Protein AF-A0A1X1D721-F1 (afdb_monomer_lite)

Sequence (165 aa):
MKRQIIIAALFLSTAAQAEMVLSGKPDNSYTQGDNQNYQSHMKMIDNTKIDKQSFSEHVQDVCDNQAPQRSSAEFERVMKEITGITLSLKDAGPKGDDYRKAMILSCYRGANWAVNGTDKAIKPQLLEQVKLRETSAKTTNDQANAAGFKIAVDTMIMGMDAAHK

Secondary structure (DSSP, 8-state):
--GGGSTHHHHHHHHHHHHTTTTS-------S-TTS-HHHHHHHHHH----GGGS-HHHHHIIIIIHHHHHHHHHHHHHHHHHSS---GGGSSS-HHHHHHHHHHHHHHHHHHHHTT-HHHHHHHHHHHHHHHHHH--SHHHHHHHHHHHHHHHHHHHHHHHHT-

pLDDT: mean 73.64, std 19.05, range [30.36, 95.5]

Organism: NCBI:txid1076551

Radius of gyration: 15.38 Å; chains: 1; bounding box: 38×36×43 Å

Structure (mmCIF, N/CA/C/O backbone):
data_AF-A0A1X1D721-F1
#
_entry.id   AF-A0A1X1D721-F1
#
loop_
_atom_site.group_PDB
_atom_site.id
_atom_site.type_symbol
_atom_site.label_atom_id
_atom_site.label_alt_id
_atom_site.label_comp_id
_atom_site.label_asym_id
_atom_site.label_entity_id
_atom_site.label_seq_id
_atom_site.pdbx_PDB_ins_code
_atom_site.Cartn_x
_atom_site.Cartn_y
_atom_site.Cartn_z
_atom_site.occupancy
_atom_site.B_iso_or_equiv
_atom_site.auth_seq_id
_atom_site.auth_comp_id
_atom_site.auth_asym_id
_atom_site.auth_atom_id
_atom_site.pdbx_PDB_model_num
ATOM 1 N N . MET A 1 1 ? -20.578 -7.838 8.270 1.00 41.28 1 MET A N 1
ATOM 2 C CA . MET A 1 1 ? -21.597 -6.813 8.619 1.00 41.28 1 MET A CA 1
ATOM 3 C C . MET A 1 1 ? -21.308 -6.048 9.914 1.00 41.28 1 MET A C 1
ATOM 5 O O . MET A 1 1 ? -21.810 -4.937 10.033 1.00 41.28 1 MET A O 1
ATOM 9 N N . LYS A 1 2 ? -20.422 -6.494 10.828 1.00 49.16 2 LYS A N 1
ATOM 10 C CA . LYS A 1 2 ? -19.608 -5.477 11.523 1.00 49.16 2 LYS A CA 1
ATOM 11 C C . LYS A 1 2 ? -18.937 -4.700 10.353 1.00 49.16 2 LYS A C 1
ATOM 13 O O . LYS A 1 2 ? -18.577 -5.346 9.374 1.00 49.16 2 LYS A O 1
ATOM 18 N N . ARG A 1 3 ? -19.151 -3.387 10.224 1.00 46.38 3 ARG A N 1
ATOM 19 C CA . ARG A 1 3 ? -19.668 -2.782 8.967 1.00 46.38 3 ARG A CA 1
ATOM 20 C C . ARG A 1 3 ? -18.696 -2.473 7.813 1.00 46.38 3 ARG A C 1
ATOM 22 O O . ARG A 1 3 ? -17.887 -1.565 7.941 1.00 46.38 3 ARG A O 1
ATOM 29 N N . GLN A 1 4 ? -18.862 -3.232 6.709 1.00 45.81 4 GLN A N 1
ATOM 30 C CA . GLN A 1 4 ? -17.934 -3.360 5.565 1.00 45.81 4 GLN A CA 1
ATOM 31 C C . GLN A 1 4 ? -16.496 -3.405 6.098 1.00 45.81 4 GLN A C 1
ATOM 33 O O . GLN A 1 4 ? -15.748 -2.471 5.913 1.00 45.81 4 GLN A O 1
ATOM 38 N N . ILE A 1 5 ? -16.213 -4.334 7.029 1.00 47.31 5 ILE A N 1
ATOM 39 C CA . ILE A 1 5 ? -15.508 -3.861 8.220 1.00 47.31 5 ILE A CA 1
ATOM 40 C C . ILE A 1 5 ? -14.098 -3.421 8.028 1.00 47.31 5 ILE A C 1
ATOM 42 O O . ILE A 1 5 ? -13.224 -4.179 7.621 1.00 47.31 5 ILE A O 1
ATOM 46 N N . ILE A 1 6 ? -14.013 -2.173 8.486 1.00 52.00 6 ILE A N 1
ATOM 47 C CA . ILE A 1 6 ? -12.953 -1.223 8.369 1.00 52.00 6 ILE A CA 1
ATOM 48 C C . ILE A 1 6 ? -12.793 -1.119 6.843 1.00 52.00 6 ILE A C 1
ATOM 50 O O . ILE A 1 6 ? -12.196 -1.978 6.223 1.00 52.00 6 ILE A O 1
ATOM 54 N N . ILE A 1 7 ? -13.559 -0.205 6.220 1.00 45.69 7 ILE A N 1
ATOM 55 C CA . ILE A 1 7 ? -14.067 -0.262 4.822 1.00 45.69 7 ILE A CA 1
ATOM 56 C C . ILE A 1 7 ? -12.940 -0.290 3.796 1.00 45.69 7 ILE A C 1
ATOM 58 O O . ILE A 1 7 ? -12.337 0.737 3.496 1.00 45.69 7 ILE A O 1
ATOM 62 N N . ALA A 1 8 ? -12.641 -1.523 3.353 1.00 50.69 8 ALA A N 1
ATOM 63 C CA . ALA A 1 8 ? -11.353 -1.985 2.822 1.00 50.69 8 ALA A CA 1
ATOM 64 C C . ALA A 1 8 ? -10.165 -1.311 3.529 1.00 50.69 8 ALA A C 1
ATOM 66 O O . ALA A 1 8 ? -9.489 -0.453 2.971 1.00 50.69 8 ALA A O 1
ATOM 67 N N . ALA A 1 9 ? -10.012 -1.684 4.797 1.00 53.25 9 ALA A N 1
ATOM 68 C CA . ALA A 1 9 ? -9.558 -0.910 5.952 1.00 53.25 9 ALA A CA 1
ATOM 69 C C . ALA A 1 9 ? -8.395 0.049 5.723 1.00 53.25 9 ALA A C 1
ATOM 71 O O . ALA A 1 9 ? -7.252 -0.377 5.657 1.00 53.25 9 ALA A O 1
ATOM 72 N N . LEU A 1 10 ? -8.608 1.364 5.676 1.00 51.47 10 LEU A N 1
ATOM 73 C CA . LEU A 1 10 ? -9.815 2.098 5.269 1.00 51.47 10 LEU A CA 1
ATOM 74 C C . LEU A 1 10 ? -9.458 2.819 3.954 1.00 51.47 10 LEU A C 1
ATOM 76 O O . LEU A 1 10 ? -8.630 3.726 3.950 1.00 51.47 10 LEU A O 1
ATOM 80 N N . PHE A 1 11 ? -10.011 2.294 2.854 1.00 50.94 11 PHE A N 1
ATOM 81 C CA . PHE A 1 11 ? -9.546 2.329 1.456 1.00 50.94 11 PHE A CA 1
ATOM 82 C C . PHE A 1 11 ? -8.015 2.287 1.310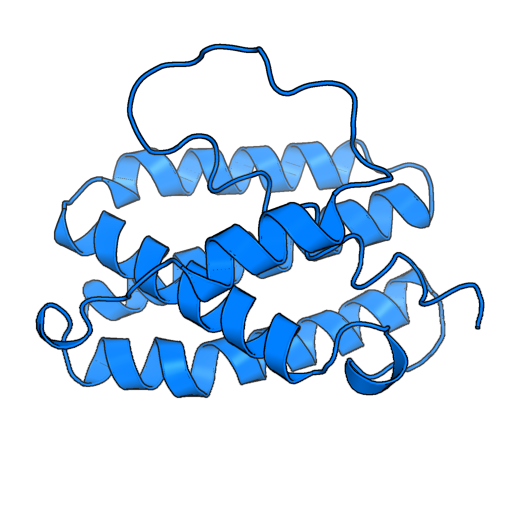 1.00 50.94 11 PHE A C 1
ATOM 84 O O . PHE A 1 11 ? -7.374 3.253 0.889 1.00 50.94 11 PHE A O 1
ATOM 91 N N . LEU A 1 12 ? -7.467 1.148 1.766 1.00 53.88 12 LEU A N 1
ATOM 92 C CA . LEU A 1 12 ? -6.052 0.859 2.038 1.00 53.88 12 LEU A CA 1
ATOM 93 C C . LEU A 1 12 ? -5.365 2.061 2.669 1.00 53.88 12 LEU A C 1
ATOM 95 O O . LEU A 1 12 ? -4.478 2.686 2.083 1.00 53.88 12 LEU A O 1
ATOM 99 N N . SER A 1 13 ? -5.918 2.392 3.842 1.00 50.28 13 SER A N 1
ATOM 100 C CA . SER A 1 13 ? -5.611 3.536 4.707 1.00 50.28 13 SER A CA 1
ATOM 101 C C . SER A 1 13 ? -5.127 4.718 3.883 1.00 50.28 13 SER A C 1
ATOM 103 O O . SER A 1 13 ? -3.957 5.109 3.900 1.00 50.28 13 SER A O 1
ATOM 105 N N . THR A 1 14 ? -6.128 5.121 3.090 1.00 45.06 14 THR A N 1
ATOM 106 C CA . THR A 1 14 ? -6.288 6.167 2.077 1.00 45.06 14 THR A CA 1
ATOM 107 C C . THR A 1 14 ? -5.211 6.231 1.002 1.00 45.06 14 THR A C 1
ATOM 109 O O . THR A 1 14 ? -4.508 7.227 0.845 1.00 45.06 14 THR A O 1
ATOM 112 N N . ALA A 1 15 ? -5.134 5.130 0.239 1.00 44.81 15 ALA A N 1
ATOM 113 C CA . ALA A 1 15 ? -4.138 4.853 -0.800 1.00 44.81 15 ALA A CA 1
ATOM 114 C C . ALA A 1 15 ? -2.723 5.136 -0.278 1.00 44.81 15 ALA A C 1
ATOM 116 O O . ALA A 1 15 ? -1.992 5.958 -0.835 1.00 44.81 15 ALA A O 1
ATOM 117 N N . ALA A 1 16 ? -2.449 4.517 0.883 1.00 45.31 16 ALA A N 1
ATOM 118 C CA . ALA A 1 16 ? -1.312 4.761 1.769 1.00 45.31 16 ALA A CA 1
ATOM 119 C C . ALA A 1 16 ? -0.899 6.233 1.757 1.00 45.31 16 ALA A C 1
ATOM 121 O O . ALA A 1 16 ? 0.188 6.619 1.328 1.00 45.31 16 ALA A O 1
ATOM 122 N N . GLN A 1 17 ? -1.897 7.011 2.174 1.00 46.16 17 GLN A N 1
ATOM 123 C CA . GLN A 1 17 ? -2.000 8.459 2.223 1.00 46.16 17 GLN A CA 1
ATOM 124 C C . GLN A 1 17 ? -1.310 9.176 1.072 1.00 46.16 17 GLN A C 1
ATOM 126 O O . GLN A 1 17 ? -0.233 9.759 1.202 1.00 46.16 17 GLN A O 1
ATOM 131 N N . ALA A 1 18 ? -2.052 9.118 -0.044 1.00 37.62 18 ALA A N 1
ATOM 132 C CA . ALA A 1 18 ? -1.915 9.901 -1.267 1.00 37.62 18 ALA A CA 1
ATOM 133 C C . ALA A 1 18 ? -0.476 9.919 -1.776 1.00 37.62 18 ALA A C 1
ATOM 135 O O . ALA A 1 18 ? 0.132 10.970 -1.982 1.00 37.62 18 ALA A O 1
ATOM 136 N N . GLU A 1 19 ? 0.065 8.707 -1.892 1.00 41.56 19 GLU A N 1
ATOM 137 C CA . GLU A 1 19 ? 1.437 8.441 -2.308 1.00 41.56 19 GLU A CA 1
ATOM 138 C C . GLU A 1 19 ? 2.459 9.318 -1.586 1.00 41.56 19 GLU A C 1
ATOM 140 O O . GLU A 1 19 ? 3.358 9.847 -2.240 1.00 41.56 19 GLU A O 1
ATOM 145 N N . MET A 1 20 ? 2.247 9.543 -0.276 1.00 35.50 20 MET A N 1
ATOM 146 C CA . MET A 1 20 ? 3.020 10.448 0.579 1.00 35.50 20 MET A CA 1
ATOM 147 C C . MET A 1 20 ? 3.638 11.576 -0.240 1.00 35.50 20 MET A C 1
ATOM 149 O O . MET A 1 20 ? 4.848 11.778 -0.325 1.00 35.50 20 MET A O 1
ATOM 153 N N . VAL A 1 21 ? 2.682 12.265 -0.871 1.00 37.28 21 VAL A N 1
ATOM 154 C CA . VAL A 1 21 ? 2.744 13.615 -1.398 1.00 37.28 21 VAL A CA 1
ATOM 155 C C . VAL A 1 21 ? 3.715 13.782 -2.561 1.00 37.28 21 VAL A C 1
ATOM 157 O O . VAL A 1 21 ? 4.640 14.577 -2.471 1.00 37.28 21 VAL A O 1
ATOM 160 N N . LEU A 1 22 ? 3.499 13.048 -3.663 1.00 41.72 22 LEU A N 1
ATOM 161 C CA . LEU A 1 22 ? 3.782 13.444 -5.066 1.00 41.72 22 LEU A CA 1
ATOM 162 C C . LEU A 1 22 ? 5.056 14.302 -5.321 1.00 41.72 22 LEU A C 1
ATOM 164 O O . LEU A 1 22 ? 5.120 15.138 -6.221 1.00 41.72 22 LEU A O 1
ATOM 168 N N . SER A 1 23 ? 6.093 13.951 -4.558 1.00 49.47 23 SER A N 1
ATOM 169 C CA . SER A 1 23 ? 7.530 13.933 -4.813 1.00 49.47 23 SER A CA 1
ATOM 170 C C . SER A 1 23 ? 8.395 15.201 -4.711 1.00 49.47 23 SER A C 1
ATOM 172 O O . SER A 1 23 ? 9.481 15.192 -5.284 1.00 49.47 23 SER A O 1
ATOM 174 N N . GLY A 1 24 ? 8.039 16.240 -3.931 1.00 40.41 24 GLY A N 1
ATOM 175 C CA . GLY A 1 24 ? 9.025 17.311 -3.661 1.00 40.41 24 GLY A CA 1
ATOM 176 C C . GLY A 1 24 ? 8.661 18.577 -2.861 1.00 40.41 24 GLY A C 1
ATOM 177 O O . GLY A 1 24 ? 9.091 19.643 -3.282 1.00 40.41 24 GLY A O 1
ATOM 178 N N . LYS A 1 25 ? 7.919 18.514 -1.742 1.00 34.56 25 LYS A N 1
ATOM 179 C CA . LYS A 1 25 ? 8.060 19.353 -0.512 1.00 34.56 25 LYS A CA 1
ATOM 180 C C . LYS A 1 25 ? 6.872 19.104 0.435 1.00 34.56 25 LYS A C 1
ATOM 182 O O . LYS A 1 25 ? 5.770 18.868 -0.054 1.00 34.56 25 LYS A O 1
ATOM 187 N N . PRO A 1 26 ? 7.073 19.167 1.767 1.00 34.62 26 PRO A N 1
ATOM 188 C CA . PRO A 1 26 ? 5.995 18.990 2.725 1.00 34.62 26 PRO A CA 1
ATOM 189 C C . PRO A 1 26 ? 5.189 20.286 2.796 1.00 34.62 26 PRO A C 1
ATOM 191 O O . PRO A 1 26 ? 5.680 21.277 3.329 1.00 34.62 26 PRO A O 1
ATOM 194 N N . ASP A 1 27 ? 3.963 20.290 2.282 1.00 35.03 27 ASP A N 1
ATOM 195 C CA . ASP A 1 27 ? 2.958 21.233 2.768 1.00 35.03 27 ASP A CA 1
ATOM 196 C C . ASP A 1 27 ? 1.897 20.448 3.536 1.00 35.03 27 ASP A C 1
ATOM 198 O O . ASP A 1 27 ? 1.144 19.636 2.996 1.00 35.03 27 ASP A O 1
ATOM 202 N N . ASN A 1 28 ? 1.918 20.654 4.850 1.00 35.88 28 ASN A N 1
ATOM 203 C CA . ASN A 1 28 ? 1.201 19.890 5.865 1.00 35.88 28 ASN A CA 1
ATOM 204 C C . ASN A 1 28 ? -0.289 20.270 5.956 1.00 35.88 28 ASN A C 1
ATOM 206 O O . ASN A 1 28 ? -0.803 20.492 7.050 1.00 35.88 28 ASN A O 1
ATOM 210 N N . SER A 1 29 ? -1.008 20.355 4.834 1.00 30.36 29 SER A N 1
ATOM 211 C CA . SER A 1 29 ? -2.436 20.723 4.828 1.00 30.36 29 SER A CA 1
ATOM 212 C C . SER A 1 29 ? -3.403 19.555 4.606 1.00 30.36 29 SER A C 1
ATOM 214 O O . SER A 1 29 ? -4.592 19.780 4.406 1.00 30.36 29 SER A O 1
ATOM 216 N N . TYR A 1 30 ? -2.941 18.306 4.721 1.00 36.59 30 TYR A N 1
ATOM 217 C CA . TYR A 1 30 ? -3.822 17.132 4.738 1.00 36.59 30 TYR A CA 1
ATOM 218 C C . TYR A 1 30 ? -3.811 16.450 6.101 1.00 36.59 30 TYR A C 1
ATOM 220 O O . TYR A 1 30 ? -3.318 15.341 6.275 1.00 36.59 30 TYR A O 1
ATOM 228 N N . THR A 1 31 ? -4.397 17.129 7.084 1.00 38.34 31 THR A N 1
ATOM 229 C CA . THR A 1 31 ? -4.972 16.453 8.247 1.00 38.34 31 THR A CA 1
ATOM 230 C C . THR A 1 31 ? -6.395 16.958 8.468 1.00 38.34 31 THR A C 1
ATOM 232 O O . THR A 1 31 ? -6.676 18.139 8.299 1.00 38.34 31 THR A O 1
ATOM 235 N N . GLN A 1 32 ? -7.267 16.020 8.849 1.00 34.31 32 GLN A N 1
ATOM 236 C CA . GLN A 1 32 ? -8.692 16.159 9.186 1.00 34.31 32 GLN A CA 1
ATOM 237 C C . GLN A 1 32 ? -9.703 16.089 8.028 1.00 34.31 32 GLN A C 1
ATOM 239 O O . GLN A 1 32 ? -10.364 17.056 7.669 1.00 34.31 32 GLN A O 1
ATOM 244 N N . GLY A 1 33 ? -9.911 14.865 7.529 1.00 37.12 33 GLY A N 1
ATOM 245 C CA . GLY A 1 33 ? -11.091 14.500 6.733 1.00 37.12 33 GLY A CA 1
ATOM 246 C C . GLY A 1 33 ? -11.274 12.992 6.508 1.00 37.12 33 GLY A C 1
ATOM 247 O O . GLY A 1 33 ? -11.935 12.597 5.551 1.00 37.12 33 GLY A O 1
ATOM 248 N N . ASP A 1 34 ? -10.689 12.134 7.350 1.00 42.34 34 ASP A N 1
ATOM 249 C CA . ASP A 1 34 ? -10.509 10.689 7.094 1.00 42.34 34 ASP A CA 1
ATOM 250 C C . ASP A 1 34 ? -11.770 9.813 7.261 1.00 42.34 34 ASP A C 1
ATOM 252 O O . ASP A 1 34 ? -11.680 8.602 7.423 1.00 42.34 34 ASP A O 1
ATOM 256 N N . ASN A 1 35 ? -12.970 10.387 7.159 1.00 42.66 35 ASN A N 1
ATOM 257 C CA . ASN A 1 35 ? -14.213 9.607 7.194 1.00 42.66 35 ASN A CA 1
ATOM 258 C C . ASN A 1 35 ? -15.151 9.824 5.992 1.00 42.66 35 ASN A C 1
ATOM 260 O O . ASN A 1 35 ? -16.207 9.195 5.959 1.00 42.66 35 ASN A O 1
ATOM 264 N N . GLN A 1 36 ? -14.810 10.670 5.000 1.00 43.19 36 GLN A N 1
ATOM 265 C CA . GLN A 1 36 ? -15.781 11.063 3.953 1.00 43.19 36 GLN A CA 1
ATOM 266 C C . GLN A 1 36 ? -15.311 11.084 2.477 1.00 43.19 36 GLN A C 1
ATOM 268 O O . GLN A 1 36 ? -16.113 11.461 1.629 1.00 43.19 36 GLN A O 1
ATOM 273 N N . ASN A 1 37 ? -14.099 10.642 2.099 1.00 58.25 37 ASN A N 1
ATOM 274 C CA . ASN A 1 37 ? -13.570 10.901 0.736 1.00 58.25 37 ASN A CA 1
ATOM 275 C C . ASN A 1 37 ? -13.324 9.698 -0.198 1.00 58.25 37 ASN A C 1
ATOM 277 O O . ASN A 1 37 ? -12.531 9.791 -1.134 1.00 58.25 37 ASN A O 1
ATOM 281 N N . TYR A 1 38 ? -14.053 8.592 -0.034 1.00 58.81 38 TYR A N 1
ATOM 282 C CA . TYR A 1 38 ? -14.002 7.451 -0.969 1.00 58.81 38 TYR A CA 1
ATOM 283 C C . TYR A 1 38 ? -14.181 7.870 -2.449 1.00 58.81 38 TYR A C 1
ATOM 285 O O . TYR A 1 38 ? -13.428 7.430 -3.314 1.00 58.81 38 TYR A O 1
ATOM 293 N N . GLN A 1 39 ? -15.105 8.795 -2.743 1.00 61.41 39 GLN A N 1
ATOM 294 C CA . GLN A 1 39 ? -15.343 9.275 -4.114 1.00 61.41 39 GLN A CA 1
ATOM 295 C C . GLN A 1 39 ? -14.170 10.077 -4.707 1.00 61.41 39 GLN A C 1
ATOM 297 O O . GLN A 1 39 ? -13.892 9.957 -5.900 1.00 61.41 39 GLN A O 1
ATOM 302 N N . SER A 1 40 ? -13.466 10.876 -3.898 1.00 63.00 40 SER A N 1
ATOM 303 C CA . SER A 1 40 ? -12.311 11.663 -4.355 1.00 63.00 40 SER A CA 1
ATOM 304 C C . SER A 1 40 ? -11.132 10.762 -4.745 1.00 63.00 40 SER A C 1
ATOM 306 O O . SER A 1 40 ? -10.521 10.942 -5.798 1.00 63.00 40 SER A O 1
ATOM 308 N N . HIS A 1 41 ? -10.863 9.723 -3.955 1.00 62.62 41 HIS A N 1
ATOM 309 C CA . HIS A 1 41 ? -9.795 8.764 -4.248 1.00 62.62 41 HIS A CA 1
ATOM 310 C C . HIS A 1 41 ? -10.098 7.907 -5.473 1.00 62.62 41 HIS A C 1
ATOM 312 O O . HIS A 1 41 ? -9.218 7.705 -6.308 1.00 62.62 41 HIS A O 1
ATOM 318 N N . MET A 1 42 ? -11.351 7.481 -5.635 1.00 63.22 42 MET A N 1
ATOM 319 C CA . MET A 1 42 ? -11.777 6.798 -6.855 1.00 63.22 42 MET A CA 1
ATOM 320 C C . MET A 1 42 ? -11.592 7.685 -8.085 1.00 63.22 42 MET A C 1
ATOM 322 O O . MET A 1 42 ? -11.029 7.235 -9.076 1.00 63.22 42 MET A O 1
ATOM 326 N N . LYS A 1 43 ? -11.931 8.977 -7.993 1.00 65.50 43 LYS A N 1
ATOM 327 C CA . LYS A 1 43 ? -11.675 9.940 -9.071 1.00 65.50 43 LYS A CA 1
ATOM 328 C C . LYS A 1 43 ? -10.180 10.088 -9.388 1.00 65.50 43 LYS A C 1
ATOM 330 O O . LYS A 1 43 ? -9.835 10.259 -10.552 1.00 65.50 43 LYS A O 1
ATOM 335 N N . MET A 1 44 ? -9.285 10.033 -8.401 1.00 64.38 44 MET A N 1
ATOM 336 C CA . MET A 1 44 ? -7.835 10.057 -8.647 1.00 64.38 44 MET A CA 1
ATOM 337 C C . MET A 1 44 ? -7.370 8.787 -9.367 1.00 64.38 44 MET A C 1
ATOM 339 O O . MET A 1 44 ? -6.705 8.884 -10.396 1.00 64.38 44 MET A O 1
ATOM 343 N N . ILE A 1 45 ? -7.750 7.613 -8.864 1.00 63.16 45 ILE A N 1
ATOM 344 C CA . ILE A 1 45 ? -7.385 6.316 -9.449 1.00 63.16 45 ILE A CA 1
ATOM 345 C C . ILE A 1 45 ? -7.926 6.195 -10.877 1.00 63.16 45 ILE A C 1
ATOM 347 O O . ILE A 1 45 ? -7.188 5.808 -11.776 1.00 63.16 45 ILE A O 1
ATOM 351 N N . ASP A 1 46 ? -9.179 6.589 -11.106 1.00 65.75 46 ASP A N 1
ATOM 352 C CA . ASP A 1 46 ? -9.812 6.511 -12.424 1.00 65.75 46 ASP A CA 1
ATOM 353 C C . ASP A 1 46 ? -9.225 7.521 -13.429 1.00 65.75 46 ASP A C 1
ATOM 355 O O . ASP A 1 46 ? -9.202 7.244 -14.628 1.00 65.75 46 ASP A O 1
ATOM 359 N N . ASN A 1 47 ? -8.715 8.674 -12.971 1.00 64.06 47 ASN A N 1
ATOM 360 C CA . ASN A 1 47 ? -8.061 9.665 -13.839 1.00 64.06 47 ASN A CA 1
ATOM 361 C C . ASN A 1 47 ? -6.563 9.409 -14.051 1.00 64.06 47 ASN A C 1
ATOM 363 O O . ASN A 1 47 ? -5.972 9.987 -14.968 1.00 64.06 47 ASN A O 1
ATOM 367 N N . THR A 1 48 ? -5.931 8.588 -13.211 1.00 66.75 48 THR A N 1
ATOM 368 C CA . THR A 1 48 ? -4.496 8.320 -13.314 1.00 66.75 48 THR A CA 1
ATOM 369 C C . THR A 1 48 ? -4.243 7.354 -14.460 1.00 66.75 48 THR A C 1
ATOM 371 O O . THR A 1 48 ? -4.614 6.183 -14.416 1.00 66.75 48 THR A O 1
ATOM 374 N N . LYS A 1 49 ? -3.589 7.853 -15.509 1.00 67.25 49 LYS A N 1
ATOM 375 C CA . LYS A 1 49 ? -3.131 7.027 -16.624 1.00 67.25 49 LYS A CA 1
ATOM 376 C C . LYS A 1 49 ? -1.744 6.490 -16.307 1.00 67.25 49 LYS A C 1
ATOM 378 O O . LYS A 1 49 ? -0.834 7.258 -16.012 1.00 67.25 49 LYS A O 1
ATOM 383 N N . ILE A 1 50 ? -1.592 5.176 -16.400 1.00 70.38 50 ILE A N 1
ATOM 384 C CA . ILE A 1 50 ? -0.293 4.509 -16.329 1.00 70.38 50 ILE A CA 1
ATOM 385 C C . ILE A 1 50 ? 0.228 4.413 -17.761 1.00 70.38 50 ILE A C 1
ATOM 387 O O . ILE A 1 50 ? -0.390 3.740 -18.590 1.00 70.38 50 ILE A O 1
ATOM 391 N N . ASP A 1 51 ? 1.345 5.075 -18.061 1.00 75.62 51 ASP A N 1
ATOM 392 C CA . ASP A 1 51 ? 2.032 4.891 -19.340 1.00 75.62 51 ASP A CA 1
ATOM 393 C C . ASP A 1 51 ? 2.794 3.560 -19.340 1.00 75.62 51 ASP A C 1
ATOM 395 O O . ASP A 1 51 ? 3.997 3.493 -19.093 1.00 75.62 51 ASP A O 1
ATOM 399 N N . LYS A 1 52 ? 2.062 2.470 -19.581 1.00 73.25 52 LYS A N 1
ATOM 400 C CA . LYS A 1 52 ? 2.603 1.106 -19.537 1.00 73.25 52 LYS A CA 1
ATOM 401 C C . LYS A 1 52 ? 3.734 0.873 -20.540 1.00 73.25 52 LYS A C 1
ATOM 403 O O . LYS A 1 52 ? 4.582 0.030 -20.275 1.00 73.25 52 LYS A O 1
ATOM 408 N N . GLN A 1 53 ? 3.771 1.618 -21.649 1.00 75.00 53 GLN A N 1
ATOM 409 C CA . GLN A 1 53 ? 4.800 1.469 -22.686 1.00 75.00 53 GLN A CA 1
ATOM 410 C C . GLN A 1 53 ? 6.193 1.888 -22.201 1.00 75.00 53 GLN A C 1
ATOM 412 O O . GLN A 1 53 ? 7.190 1.435 -22.755 1.00 75.00 53 GLN A O 1
ATOM 417 N N . SER A 1 54 ? 6.264 2.701 -21.143 1.00 75.75 54 SER A N 1
ATOM 418 C CA . SER A 1 54 ? 7.522 3.083 -20.493 1.00 75.75 54 SER A CA 1
ATOM 419 C C . SER A 1 54 ? 8.105 2.000 -19.569 1.00 75.75 54 SER A C 1
ATOM 421 O O . SER A 1 54 ? 9.227 2.150 -19.088 1.00 75.75 54 SER A O 1
ATOM 423 N N . PHE A 1 55 ? 7.383 0.895 -19.341 1.00 84.38 55 PHE A N 1
ATOM 424 C CA . PHE A 1 55 ? 7.795 -0.203 -18.463 1.00 84.38 55 PHE A CA 1
ATOM 425 C C . PHE A 1 55 ? 8.009 -1.510 -19.238 1.00 84.38 55 PHE A C 1
ATOM 427 O O . PHE A 1 55 ? 7.291 -1.806 -20.195 1.00 84.38 55 PHE A O 1
ATOM 434 N N . SER A 1 56 ? 8.961 -2.332 -18.784 1.00 90.06 56 SER A N 1
ATOM 435 C CA . SER A 1 56 ? 9.229 -3.654 -19.366 1.00 90.06 56 SER A CA 1
ATOM 436 C C . SER A 1 56 ? 8.028 -4.599 -19.241 1.00 90.06 56 SER A C 1
ATOM 438 O O . SER A 1 56 ? 7.202 -4.464 -18.337 1.00 90.06 56 SER A O 1
ATOM 440 N N . GLU A 1 57 ? 7.961 -5.612 -20.109 1.00 92.69 57 GLU A N 1
ATOM 441 C CA . GLU A 1 57 ? 6.937 -6.667 -20.030 1.00 92.69 57 GLU A CA 1
ATOM 442 C C . GLU A 1 57 ? 6.936 -7.366 -18.662 1.00 92.69 57 GLU A C 1
ATOM 444 O O . GLU A 1 57 ? 5.877 -7.708 -18.140 1.00 92.69 57 GLU A O 1
ATOM 449 N N . HIS A 1 58 ? 8.112 -7.508 -18.039 1.00 91.81 58 HIS A N 1
ATOM 450 C CA . HIS A 1 58 ? 8.237 -8.071 -16.697 1.00 91.81 58 HIS A CA 1
ATOM 451 C C . HIS A 1 58 ? 7.521 -7.220 -15.639 1.00 91.81 58 HIS A C 1
ATOM 453 O O . HIS A 1 58 ? 6.740 -7.751 -14.850 1.00 91.81 58 HIS A O 1
ATOM 459 N N . VAL A 1 59 ? 7.739 -5.900 -15.641 1.00 91.38 59 VAL A N 1
ATOM 460 C CA . VAL A 1 59 ? 7.041 -4.979 -14.730 1.00 91.38 59 VAL A CA 1
ATOM 461 C C . VAL A 1 59 ? 5.537 -5.018 -14.978 1.00 91.38 59 VAL A C 1
ATOM 463 O O . VAL A 1 59 ? 4.759 -5.027 -14.024 1.00 91.38 59 VAL A O 1
ATOM 466 N N . GLN A 1 60 ? 5.121 -5.075 -16.245 1.00 91.25 60 GLN A N 1
ATOM 467 C CA . GLN A 1 60 ? 3.705 -5.150 -16.587 1.00 91.25 60 GLN A CA 1
ATOM 468 C C . GLN A 1 60 ? 3.055 -6.427 -16.041 1.00 91.25 60 GLN A C 1
ATOM 470 O O . GLN A 1 60 ? 2.018 -6.334 -15.389 1.00 91.25 60 GLN A O 1
ATOM 475 N N . ASP A 1 61 ? 3.685 -7.593 -16.208 1.00 93.75 61 ASP A N 1
ATOM 476 C CA . ASP A 1 61 ? 3.177 -8.847 -15.640 1.00 93.75 61 ASP A CA 1
ATOM 477 C C . ASP A 1 61 ? 3.093 -8.800 -14.106 1.00 93.75 61 ASP A C 1
ATOM 479 O O . ASP A 1 61 ? 2.064 -9.148 -13.514 1.00 93.75 61 ASP A O 1
ATOM 483 N N . VAL A 1 62 ? 4.148 -8.314 -13.444 1.00 95.19 62 VAL A N 1
ATOM 484 C CA . VAL A 1 62 ? 4.162 -8.206 -11.981 1.00 95.19 62 VAL A CA 1
ATOM 485 C C . VAL A 1 62 ? 3.039 -7.291 -11.497 1.00 95.19 62 VAL A C 1
ATOM 487 O O . VAL A 1 62 ? 2.291 -7.675 -10.594 1.00 95.19 62 VAL A O 1
ATOM 490 N N . CYS A 1 63 ? 2.881 -6.111 -12.094 1.00 91.38 63 CYS A N 1
ATOM 491 C CA . CYS A 1 63 ? 1.924 -5.124 -11.614 1.00 91.38 63 CYS A CA 1
ATOM 492 C C . CYS A 1 63 ? 0.474 -5.421 -12.006 1.00 91.38 63 CYS A C 1
ATOM 494 O O . CYS A 1 63 ? -0.413 -5.217 -11.179 1.00 91.38 63 CYS A O 1
ATOM 496 N N . ASP A 1 64 ? 0.209 -5.942 -13.206 1.00 91.31 64 ASP A N 1
ATOM 497 C CA . ASP A 1 64 ? -1.156 -6.242 -13.653 1.00 91.31 64 ASP A CA 1
ATOM 498 C C . ASP A 1 64 ? -1.690 -7.569 -13.094 1.00 91.31 64 ASP A C 1
ATOM 500 O O . ASP A 1 64 ? -2.899 -7.706 -12.864 1.00 91.31 64 ASP A O 1
ATOM 504 N N . ASN A 1 65 ? -0.817 -8.552 -12.851 1.00 92.88 65 ASN A N 1
ATOM 505 C CA . ASN A 1 65 ? -1.242 -9.908 -12.504 1.00 92.88 65 ASN A CA 1
ATOM 506 C C . ASN A 1 65 ? -0.858 -10.294 -11.077 1.00 92.88 65 ASN A C 1
ATOM 508 O O . ASN A 1 65 ? -1.733 -10.660 -10.288 1.00 92.88 65 ASN A O 1
ATOM 512 N N . GLN A 1 66 ? 0.425 -10.202 -10.728 1.00 94.06 66 GLN A N 1
ATOM 513 C CA . GLN A 1 66 ? 0.929 -10.773 -9.475 1.00 94.06 66 GLN A CA 1
ATOM 514 C C . GLN A 1 66 ? 0.587 -9.909 -8.258 1.00 94.06 66 GLN A C 1
ATOM 516 O O . GLN A 1 66 ? 0.098 -10.422 -7.250 1.00 94.06 66 GLN A O 1
ATOM 521 N N . ALA A 1 67 ? 0.812 -8.600 -8.358 1.00 91.94 67 ALA A N 1
ATOM 522 C CA . ALA A 1 67 ? 0.563 -7.636 -7.296 1.00 91.94 67 ALA A CA 1
ATOM 523 C C . ALA A 1 67 ? -0.883 -7.686 -6.768 1.00 91.94 67 ALA A C 1
ATOM 525 O O . AL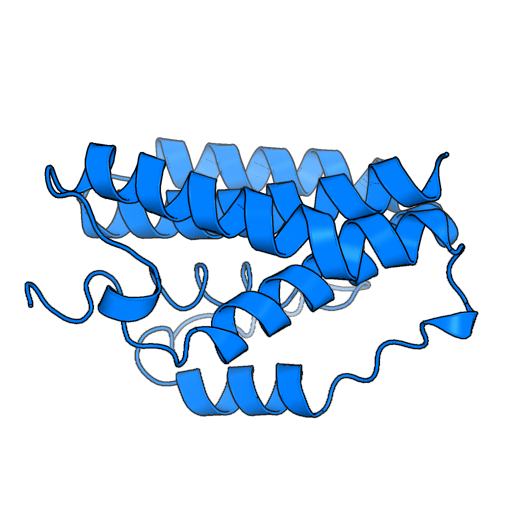A A 1 67 ? -1.064 -7.969 -5.583 1.00 91.94 67 ALA A O 1
ATOM 526 N N . PRO A 1 68 ? -1.935 -7.522 -7.597 1.00 88.75 68 PRO A N 1
ATOM 527 C CA . PRO A 1 68 ? -3.307 -7.551 -7.097 1.00 88.75 68 PRO A CA 1
ATOM 528 C C . PRO A 1 68 ? -3.693 -8.902 -6.484 1.00 88.75 68 PRO A C 1
ATOM 530 O O . PRO A 1 68 ? -4.463 -8.925 -5.526 1.00 88.75 68 PRO A O 1
ATOM 533 N N . GLN A 1 69 ? -3.167 -10.023 -6.993 1.00 90.00 69 GLN A N 1
ATOM 534 C CA . GLN A 1 69 ? -3.434 -11.350 -6.424 1.00 90.00 69 GLN A CA 1
ATOM 535 C C . GLN A 1 69 ? -2.810 -11.508 -5.034 1.00 90.00 69 GLN A C 1
ATOM 537 O O . GLN A 1 69 ? -3.496 -11.905 -4.093 1.00 90.00 69 GLN A O 1
ATOM 542 N N . ARG A 1 70 ? -1.523 -11.166 -4.893 1.00 90.88 70 ARG A N 1
ATOM 543 C CA . ARG A 1 70 ? -0.794 -11.288 -3.623 1.00 90.88 70 ARG A CA 1
ATOM 544 C C . ARG A 1 70 ? -1.377 -10.388 -2.547 1.00 90.88 70 ARG A C 1
ATOM 546 O O . ARG A 1 70 ? -1.628 -10.858 -1.441 1.00 90.88 70 ARG A O 1
ATOM 553 N N . SER A 1 71 ? -1.641 -9.129 -2.883 1.00 89.50 71 SER A N 1
ATOM 554 C CA . SER A 1 71 ? -2.204 -8.172 -1.933 1.00 89.50 71 SER A CA 1
ATOM 555 C C . SER A 1 71 ? -3.588 -8.622 -1.467 1.00 89.50 71 SER A C 1
ATOM 557 O O . SER A 1 71 ? -3.887 -8.530 -0.276 1.00 89.50 71 SER A O 1
ATOM 559 N N . SER A 1 72 ? -4.405 -9.178 -2.376 1.00 85.75 72 SER A N 1
ATOM 560 C CA . SER A 1 72 ? -5.722 -9.720 -2.023 1.00 85.75 72 SER A CA 1
ATOM 561 C C . SER A 1 72 ? -5.603 -10.837 -0.993 1.00 85.75 72 SER A C 1
ATOM 563 O O . SER A 1 72 ? -6.252 -10.779 0.046 1.00 85.75 72 SER A O 1
ATOM 565 N N . ALA A 1 73 ? -4.736 -11.820 -1.246 1.00 88.75 73 ALA A N 1
ATOM 566 C CA . ALA A 1 73 ? -4.527 -12.936 -0.328 1.00 88.75 73 ALA A CA 1
ATOM 567 C C . ALA A 1 73 ? -4.012 -12.469 1.046 1.00 88.75 73 ALA A C 1
ATOM 569 O O . ALA A 1 73 ? -4.464 -12.956 2.083 1.00 88.75 73 ALA A O 1
ATOM 570 N N . GLU A 1 74 ? -3.101 -11.495 1.063 1.00 89.12 74 GLU A N 1
ATOM 571 C CA . GLU A 1 74 ? -2.555 -10.942 2.303 1.00 89.12 74 GLU A CA 1
ATOM 572 C C . GLU A 1 74 ? -3.607 -10.172 3.107 1.00 89.12 74 GLU A C 1
ATOM 574 O O . GLU A 1 74 ? -3.683 -10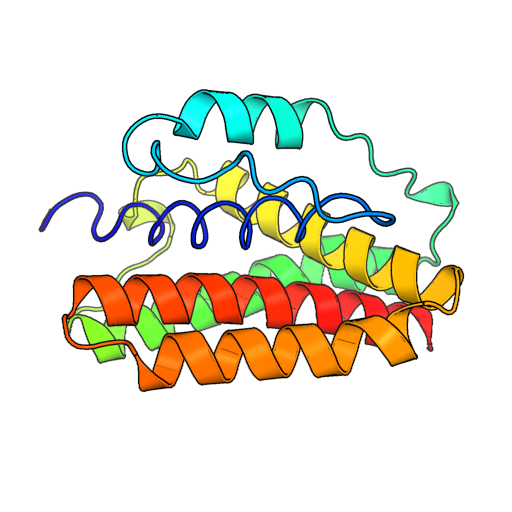.311 4.329 1.00 89.12 74 GLU A O 1
ATOM 579 N N . PHE A 1 75 ? -4.470 -9.411 2.430 1.00 85.88 75 PHE A N 1
ATOM 580 C CA . PHE A 1 75 ? -5.601 -8.749 3.071 1.00 85.88 75 PHE A CA 1
ATOM 581 C C . PHE A 1 75 ? -6.509 -9.766 3.766 1.00 85.88 75 PHE A C 1
ATOM 583 O O . PHE A 1 75 ? -6.810 -9.612 4.948 1.00 85.88 75 PHE A O 1
ATOM 590 N N . GLU A 1 76 ? -6.903 -10.833 3.068 1.00 85.00 76 GLU A N 1
ATOM 591 C CA . GLU A 1 76 ? -7.764 -11.875 3.639 1.00 85.00 76 GLU A CA 1
ATOM 592 C C . GLU A 1 76 ? -7.121 -12.536 4.868 1.00 85.00 76 GLU A C 1
ATOM 594 O O . GLU A 1 76 ? -7.784 -12.722 5.895 1.00 85.00 76 GLU A O 1
ATOM 599 N N . ARG A 1 77 ? -5.816 -12.838 4.795 1.00 89.06 77 ARG A N 1
ATOM 600 C CA . ARG A 1 77 ? -5.047 -13.423 5.903 1.00 89.06 77 ARG A CA 1
ATOM 601 C C . ARG A 1 77 ? -5.036 -12.509 7.128 1.00 89.06 77 ARG A C 1
ATOM 603 O O . ARG A 1 77 ? -5.442 -12.929 8.211 1.00 89.06 77 ARG A O 1
ATOM 610 N N . VAL A 1 78 ? -4.591 -11.265 6.966 1.00 87.88 78 VAL A N 1
ATOM 611 C CA . VAL A 1 78 ? -4.402 -10.336 8.091 1.00 87.88 78 VAL A CA 1
ATOM 612 C C . VAL A 1 78 ? -5.739 -9.907 8.687 1.00 87.88 78 VAL A C 1
ATOM 614 O O . VAL A 1 78 ? -5.880 -9.817 9.906 1.00 87.88 78 VAL A O 1
ATOM 617 N N . MET A 1 79 ? -6.767 -9.706 7.860 1.00 83.56 79 MET A N 1
ATOM 618 C CA . MET A 1 79 ? -8.098 -9.385 8.375 1.00 83.56 79 MET A CA 1
ATOM 619 C C . MET A 1 79 ? -8.676 -10.533 9.196 1.00 83.56 79 MET A C 1
ATOM 621 O O . MET A 1 79 ? -9.317 -10.282 10.219 1.00 83.56 79 MET A O 1
ATOM 625 N N . LYS A 1 80 ? -8.405 -11.786 8.820 1.00 85.62 80 LYS A N 1
ATOM 626 C CA . LYS A 1 80 ? -8.781 -12.942 9.636 1.00 85.62 80 LYS A CA 1
ATOM 627 C C . LYS A 1 80 ? -8.077 -12.950 10.989 1.00 85.62 80 LYS A C 1
ATOM 629 O O . LYS A 1 80 ? -8.730 -13.232 11.989 1.00 85.62 80 LYS A O 1
ATOM 634 N N . GLU A 1 81 ? -6.793 -12.612 11.036 1.00 88.12 81 GLU A N 1
ATOM 635 C CA . GLU A 1 81 ? -6.026 -12.528 12.286 1.00 88.12 81 GLU A CA 1
ATOM 636 C C . GLU A 1 81 ? -6.552 -11.431 13.217 1.00 88.12 81 GLU A C 1
ATOM 638 O O . GLU A 1 81 ? -6.749 -11.669 14.405 1.00 88.12 81 GLU A O 1
ATOM 643 N N . ILE A 1 82 ? -6.841 -10.249 12.671 1.00 84.69 82 ILE A N 1
ATOM 644 C CA . ILE A 1 82 ? -7.287 -9.085 13.449 1.00 84.69 82 ILE A CA 1
ATOM 645 C C . ILE A 1 82 ? -8.732 -9.246 13.932 1.00 84.69 82 ILE A C 1
ATOM 647 O O . ILE A 1 82 ? -9.075 -8.859 15.049 1.00 84.69 82 ILE A O 1
ATOM 651 N N . THR A 1 83 ? -9.608 -9.778 13.079 1.00 78.50 83 THR A N 1
ATOM 652 C CA . THR A 1 83 ? -11.059 -9.775 13.326 1.00 78.50 83 THR A CA 1
ATOM 653 C C . THR A 1 83 ? -11.614 -11.130 13.762 1.00 78.50 83 THR A C 1
ATOM 655 O O . THR A 1 83 ? -12.760 -11.202 14.213 1.00 78.50 83 THR A O 1
ATOM 658 N N . GLY A 1 84 ? -10.824 -12.200 13.639 1.00 80.69 84 GLY A N 1
ATOM 659 C CA . GLY A 1 84 ? -11.211 -13.571 13.972 1.00 80.69 84 GLY A CA 1
ATOM 660 C C . GLY A 1 84 ? -12.133 -14.247 12.950 1.00 80.69 84 GLY A C 1
ATOM 661 O O . GLY A 1 84 ? -12.631 -15.340 13.217 1.00 80.69 84 GLY A O 1
ATOM 662 N N . ILE A 1 85 ? -12.391 -13.630 11.792 1.00 74.12 85 ILE A N 1
ATOM 663 C CA . ILE A 1 85 ? -13.318 -14.143 10.772 1.00 74.12 85 ILE A CA 1
ATOM 664 C C . ILE A 1 85 ? -12.676 -14.152 9.382 1.00 74.12 85 ILE A C 1
ATOM 666 O O . ILE A 1 85 ? -11.985 -13.214 9.004 1.00 74.12 85 ILE A O 1
ATOM 670 N N . THR A 1 86 ? -12.911 -15.218 8.608 1.00 69.00 86 THR A N 1
ATOM 671 C CA . THR A 1 86 ? -12.456 -15.278 7.207 1.00 69.00 86 THR A CA 1
ATOM 672 C C . THR A 1 86 ? -13.335 -14.351 6.376 1.00 69.00 86 THR A C 1
ATOM 674 O O . THR A 1 86 ? -14.556 -14.502 6.380 1.00 69.00 86 THR A O 1
ATOM 677 N N . LEU A 1 87 ? -12.715 -13.391 5.698 1.00 64.00 87 LEU A N 1
ATOM 678 C CA . LEU A 1 87 ? -13.392 -12.368 4.910 1.00 64.00 87 LEU A CA 1
ATOM 679 C C . LEU A 1 87 ? -12.674 -12.223 3.575 1.00 64.00 87 LEU A C 1
ATOM 681 O O . LEU A 1 87 ? -11.459 -12.051 3.576 1.00 64.00 87 LEU A O 1
ATOM 685 N N . SER A 1 88 ? -13.418 -12.259 2.468 1.00 65.19 88 SER A N 1
ATOM 686 C CA . SER A 1 88 ? -12.877 -11.950 1.143 1.00 65.19 88 SER A CA 1
ATOM 687 C C . SER A 1 88 ? -13.038 -10.467 0.806 1.00 65.19 88 SER A C 1
ATOM 689 O O . SER A 1 88 ? -13.884 -9.767 1.370 1.00 65.19 88 SER A O 1
ATOM 691 N N . LEU A 1 89 ? -12.281 -9.974 -0.177 1.00 63.97 89 LEU A N 1
ATOM 692 C CA . LEU A 1 89 ? -12.447 -8.605 -0.694 1.00 63.97 89 LEU A CA 1
ATOM 693 C C . LEU A 1 89 ? -13.855 -8.324 -1.235 1.00 63.97 89 LEU A C 1
ATOM 695 O O . LEU A 1 89 ? -14.321 -7.187 -1.184 1.00 63.97 89 LEU A O 1
ATOM 699 N N . LYS A 1 90 ? -14.556 -9.357 -1.720 1.00 60.22 90 LYS A N 1
ATOM 700 C CA . LYS A 1 90 ? -15.949 -9.245 -2.182 1.00 60.22 90 LYS A CA 1
ATOM 701 C C . LYS A 1 90 ? -16.916 -8.963 -1.028 1.00 60.22 90 LYS A C 1
ATOM 703 O O . LYS A 1 90 ? -17.959 -8.355 -1.248 1.00 60.22 90 LYS A O 1
ATOM 708 N N . ASP A 1 91 ? -16.538 -9.337 0.193 1.00 55.62 91 ASP A N 1
ATOM 709 C CA . ASP A 1 91 ? -17.315 -9.110 1.414 1.00 55.62 91 ASP A CA 1
ATOM 710 C C . ASP A 1 91 ? -17.021 -7.734 2.057 1.00 55.62 91 ASP A C 1
ATOM 712 O O . ASP A 1 91 ? -17.714 -7.322 2.996 1.00 55.62 91 ASP A O 1
ATOM 716 N N . ALA A 1 92 ? -15.999 -7.015 1.562 1.00 55.88 92 ALA A N 1
ATOM 717 C CA . ALA A 1 92 ? -15.398 -5.839 2.201 1.00 55.88 92 ALA A CA 1
ATOM 718 C C . ALA A 1 92 ? -15.969 -4.471 1.772 1.00 55.88 92 ALA A C 1
ATOM 720 O O . ALA A 1 92 ? -15.732 -3.492 2.476 1.00 55.88 92 ALA A O 1
ATOM 721 N N . GLY A 1 93 ? -16.740 -4.368 0.683 1.00 54.03 93 GLY A N 1
ATOM 722 C CA . GLY A 1 93 ? -17.505 -3.153 0.354 1.00 54.03 93 GLY A CA 1
ATOM 723 C C . GLY A 1 93 ? -17.120 -2.341 -0.893 1.00 54.03 93 GLY A C 1
ATOM 724 O O . GLY A 1 93 ? -18.051 -1.878 -1.556 1.00 54.03 93 GLY A O 1
ATOM 725 N N . PRO A 1 94 ? -15.839 -2.172 -1.282 1.00 58.78 94 PRO A N 1
ATOM 726 C CA . PRO A 1 94 ? -15.498 -1.709 -2.627 1.00 58.78 94 PRO A CA 1
ATOM 727 C C . PRO A 1 94 ? -15.930 -2.762 -3.647 1.00 58.78 94 PRO A C 1
ATOM 729 O O . PRO A 1 94 ? -15.911 -3.961 -3.350 1.00 58.78 94 PRO A O 1
ATOM 732 N N . LYS A 1 95 ? -16.267 -2.355 -4.877 1.00 63.94 95 LYS A N 1
ATOM 733 C CA . LYS A 1 95 ? -16.314 -3.343 -5.964 1.00 63.94 95 LYS A CA 1
ATOM 734 C C . LYS A 1 95 ? -14.906 -3.941 -6.033 1.00 63.94 95 LYS A C 1
ATOM 736 O O . LYS A 1 95 ? -13.948 -3.180 -6.002 1.00 63.94 95 LYS A O 1
ATOM 741 N N . GLY A 1 96 ? -14.745 -5.266 -6.075 1.00 62.09 96 GLY A N 1
ATOM 742 C CA . GLY A 1 96 ? -13.408 -5.896 -6.075 1.00 62.09 96 GLY A CA 1
ATOM 743 C C . GLY A 1 96 ? -12.448 -5.319 -7.134 1.00 62.09 96 GLY A C 1
ATOM 744 O O . GLY A 1 96 ? -11.233 -5.324 -6.948 1.00 62.09 96 GLY A O 1
ATOM 745 N N . ASP A 1 97 ? -13.003 -4.732 -8.195 1.00 71.12 97 ASP A N 1
ATOM 746 C CA . ASP A 1 97 ? -12.293 -3.969 -9.221 1.00 71.12 97 ASP A CA 1
ATOM 747 C C . ASP A 1 97 ? -11.555 -2.728 -8.684 1.00 71.12 97 ASP A C 1
ATOM 749 O O . ASP A 1 97 ? -10.442 -2.448 -9.122 1.00 71.12 97 ASP A O 1
ATOM 753 N N . ASP A 1 98 ? -12.115 -2.004 -7.713 1.00 73.12 98 ASP A N 1
ATOM 754 C CA . ASP A 1 98 ? -11.504 -0.804 -7.122 1.00 73.12 98 ASP A CA 1
ATOM 755 C C . ASP A 1 98 ? -10.244 -1.163 -6.325 1.00 73.12 98 ASP A C 1
ATOM 757 O O . ASP A 1 98 ? -9.223 -0.481 -6.404 1.00 73.12 98 ASP A O 1
ATOM 761 N N . TYR A 1 99 ? -10.290 -2.289 -5.607 1.00 76.25 99 TYR A N 1
ATOM 762 C CA . TYR A 1 99 ? -9.134 -2.837 -4.903 1.00 76.25 99 TYR A CA 1
ATOM 763 C C . TYR A 1 99 ? -8.025 -3.228 -5.884 1.00 76.25 99 TYR A C 1
ATOM 765 O O . TYR A 1 99 ? -6.862 -2.854 -5.719 1.00 76.25 99 TYR A O 1
ATOM 773 N N . ARG A 1 100 ? -8.395 -3.959 -6.943 1.00 80.12 100 ARG A N 1
ATOM 774 C CA . ARG A 1 100 ? -7.459 -4.391 -7.983 1.00 80.12 100 ARG A CA 1
ATOM 775 C C . ARG A 1 100 ? -6.777 -3.189 -8.638 1.00 80.12 100 ARG A C 1
ATOM 777 O O . ARG A 1 100 ? -5.556 -3.195 -8.770 1.00 80.12 100 ARG A O 1
ATOM 784 N N . LYS A 1 101 ? -7.537 -2.151 -8.995 1.00 80.31 101 LYS A N 1
ATOM 785 C CA . LYS A 1 101 ? -6.999 -0.903 -9.558 1.00 80.31 101 LYS A CA 1
ATOM 786 C C . LYS A 1 101 ? -6.006 -0.219 -8.618 1.00 80.31 101 LYS A C 1
ATOM 788 O O . LYS A 1 101 ? -4.936 0.177 -9.072 1.00 80.31 101 LYS A O 1
ATOM 793 N N . ALA A 1 102 ? -6.326 -0.112 -7.328 1.00 79.31 102 ALA A N 1
ATOM 794 C CA . ALA A 1 102 ? -5.432 0.505 -6.349 1.00 79.31 102 ALA A CA 1
ATOM 795 C C . ALA A 1 102 ? -4.076 -0.221 -6.269 1.00 79.31 102 ALA A C 1
ATOM 797 O O . ALA A 1 102 ? -3.033 0.427 -6.268 1.00 79.31 102 ALA A O 1
ATOM 798 N N . MET A 1 103 ? -4.074 -1.558 -6.279 1.00 86.88 103 MET A N 1
ATOM 799 C CA . MET A 1 103 ? -2.839 -2.354 -6.221 1.00 86.88 103 MET A CA 1
ATOM 800 C C . MET A 1 103 ? -2.013 -2.295 -7.503 1.00 86.88 103 MET A C 1
ATOM 802 O O . MET A 1 103 ? -0.791 -2.167 -7.431 1.00 86.88 103 MET A O 1
ATOM 806 N N . ILE A 1 104 ? -2.668 -2.305 -8.666 1.00 87.38 104 ILE A N 1
ATOM 807 C CA . ILE A 1 104 ? -1.990 -2.082 -9.949 1.00 87.38 104 ILE A CA 1
ATOM 808 C C . ILE A 1 104 ? -1.282 -0.720 -9.927 1.00 87.38 104 ILE A C 1
ATOM 810 O O . ILE A 1 104 ? -0.088 -0.636 -10.214 1.00 87.38 104 ILE A O 1
ATOM 814 N N . LEU A 1 105 ? -1.989 0.340 -9.523 1.00 83.25 105 LEU A N 1
ATOM 815 C CA . LEU A 1 105 ? -1.430 1.689 -9.472 1.00 83.25 105 LEU A CA 1
ATOM 816 C C . LEU A 1 105 ? -0.245 1.796 -8.498 1.00 83.25 105 LEU A C 1
ATOM 818 O O . LEU A 1 105 ? 0.812 2.294 -8.885 1.00 83.25 105 LEU A O 1
ATOM 822 N N . SER A 1 106 ? -0.381 1.284 -7.269 1.00 85.94 106 SER A N 1
ATOM 823 C CA . SER A 1 106 ? 0.711 1.288 -6.284 1.00 85.94 106 SER A CA 1
ATOM 824 C C . SER A 1 106 ? 1.956 0.558 -6.794 1.00 85.94 106 SER A C 1
ATOM 826 O O . SER A 1 106 ? 3.071 1.034 -6.585 1.00 85.94 106 SER A O 1
ATOM 828 N N . CYS A 1 107 ? 1.786 -0.560 -7.506 1.00 90.38 107 CYS A N 1
ATOM 829 C CA . CYS A 1 107 ? 2.911 -1.297 -8.076 1.00 90.38 107 CYS A CA 1
ATOM 830 C C . CYS A 1 107 ? 3.644 -0.481 -9.148 1.00 90.38 107 CYS A C 1
ATOM 832 O O . CYS A 1 107 ? 4.849 -0.253 -9.036 1.00 90.38 107 CYS A O 1
ATOM 834 N N . TYR A 1 108 ? 2.929 0.039 -10.149 1.00 88.12 108 TYR A N 1
ATOM 835 C CA . TYR A 1 108 ? 3.562 0.834 -11.207 1.00 88.12 108 TYR A CA 1
ATOM 836 C C . TYR A 1 108 ? 4.228 2.107 -10.676 1.00 88.12 108 TYR A C 1
ATOM 838 O O . TYR A 1 108 ? 5.250 2.540 -11.210 1.00 88.12 108 TYR A O 1
ATOM 846 N N . ARG A 1 109 ? 3.713 2.692 -9.591 1.00 85.12 109 ARG A N 1
ATOM 847 C CA . ARG A 1 109 ? 4.374 3.822 -8.933 1.00 85.12 109 ARG A CA 1
ATOM 848 C C . ARG A 1 109 ? 5.733 3.444 -8.351 1.00 85.12 109 ARG A C 1
ATOM 850 O O . ARG A 1 109 ? 6.709 4.162 -8.562 1.00 85.12 109 ARG A O 1
ATOM 857 N N . GLY A 1 110 ? 5.804 2.308 -7.661 1.00 86.00 110 GLY A N 1
ATOM 858 C CA . GLY A 1 110 ? 7.060 1.765 -7.158 1.00 86.00 110 GLY A CA 1
ATOM 859 C C . GLY A 1 110 ? 8.073 1.506 -8.271 1.00 86.00 110 GLY A C 1
ATOM 860 O O . GLY A 1 110 ? 9.227 1.922 -8.164 1.00 86.00 110 GLY A O 1
ATOM 861 N N . ALA A 1 111 ? 7.619 0.910 -9.377 1.00 88.44 111 ALA A N 1
ATOM 862 C CA . ALA A 1 111 ? 8.448 0.704 -10.562 1.00 88.44 111 ALA A CA 1
ATOM 863 C C . ALA A 1 111 ? 8.982 2.032 -11.119 1.00 88.44 111 ALA A C 1
ATOM 865 O O . ALA A 1 111 ? 10.163 2.149 -11.432 1.00 88.44 111 ALA A O 1
ATOM 866 N N . ASN A 1 112 ? 8.143 3.069 -11.171 1.00 85.50 112 ASN A N 1
ATOM 867 C CA . ASN A 1 112 ? 8.554 4.391 -11.632 1.00 85.50 112 ASN A CA 1
ATOM 868 C C . ASN A 1 112 ? 9.648 5.019 -10.750 1.00 85.50 112 ASN A C 1
ATOM 870 O O . ASN A 1 112 ? 10.560 5.655 -11.273 1.00 85.50 112 ASN A O 1
ATOM 874 N N . TRP A 1 113 ? 9.598 4.862 -9.424 1.00 84.94 113 TRP A N 1
ATOM 875 C CA . TRP A 1 113 ? 10.671 5.360 -8.552 1.00 84.94 113 TRP A CA 1
ATOM 876 C C . TRP A 1 113 ? 12.004 4.654 -8.796 1.00 84.94 113 TRP A C 1
ATOM 878 O O . TRP A 1 113 ? 13.039 5.316 -8.798 1.00 84.94 113 TRP A O 1
ATOM 888 N N . ALA A 1 114 ? 11.982 3.348 -9.059 1.00 86.81 114 ALA A N 1
ATOM 889 C CA . ALA A 1 114 ? 13.184 2.591 -9.399 1.00 86.81 114 ALA A CA 1
ATOM 890 C C . ALA A 1 114 ? 13.758 3.008 -10.763 1.00 86.81 114 ALA A C 1
ATOM 892 O O . ALA A 1 114 ? 14.947 3.301 -10.861 1.00 86.81 114 ALA A O 1
ATOM 893 N N . VAL A 1 115 ? 12.913 3.156 -11.792 1.00 84.12 115 VAL A N 1
ATOM 894 C CA . VAL A 1 115 ? 13.336 3.652 -13.118 1.00 84.12 115 VAL A CA 1
ATOM 895 C C . VAL A 1 115 ? 13.981 5.043 -13.025 1.00 84.12 115 VAL A C 1
ATOM 897 O O . VAL A 1 115 ? 14.954 5.320 -13.721 1.00 84.12 115 VAL A O 1
ATOM 900 N N . ASN A 1 116 ? 13.484 5.904 -12.132 1.00 82.75 116 ASN A N 1
ATOM 901 C CA . ASN A 1 116 ? 14.030 7.246 -11.898 1.00 82.75 116 ASN A CA 1
ATOM 902 C C . ASN A 1 116 ? 15.146 7.298 -10.831 1.00 82.75 116 ASN A C 1
ATOM 904 O O . ASN A 1 116 ? 15.636 8.382 -10.515 1.00 82.75 116 ASN A O 1
ATOM 908 N N . GLY A 1 117 ? 15.543 6.160 -10.250 1.00 82.31 117 GLY A N 1
ATOM 909 C CA . GLY A 1 117 ? 16.623 6.059 -9.261 1.00 82.31 117 GLY A CA 1
ATOM 910 C C . GLY A 1 117 ? 16.343 6.701 -7.894 1.00 82.31 117 GLY A C 1
ATOM 911 O O . GLY A 1 117 ? 17.285 7.037 -7.173 1.00 82.31 117 GLY A O 1
ATOM 912 N N . THR A 1 118 ? 15.076 6.911 -7.525 1.00 84.00 118 THR A N 1
ATOM 913 C CA . THR A 1 118 ? 14.671 7.527 -6.243 1.00 84.00 118 THR A CA 1
ATOM 914 C C . THR A 1 118 ? 14.231 6.512 -5.186 1.00 84.00 118 THR A C 1
ATOM 916 O O . THR A 1 118 ? 14.089 6.849 -4.007 1.00 84.00 118 THR A O 1
ATOM 919 N N . ASP A 1 119 ? 14.079 5.250 -5.574 1.00 86.00 119 ASP A N 1
ATOM 920 C CA . ASP A 1 119 ? 13.685 4.124 -4.727 1.00 86.00 119 ASP A CA 1
ATOM 921 C C . ASP A 1 119 ? 14.601 3.941 -3.501 1.00 86.00 119 ASP A C 1
ATOM 923 O O . ASP A 1 119 ? 14.100 3.730 -2.395 1.00 86.00 119 ASP A O 1
ATOM 927 N N . LYS A 1 120 ? 15.926 4.114 -3.647 1.00 88.06 120 LYS A N 1
ATOM 928 C CA . LYS A 1 120 ? 16.899 3.978 -2.542 1.00 88.06 120 LYS A CA 1
ATOM 929 C C . LYS A 1 120 ? 16.639 4.949 -1.391 1.00 88.06 120 LYS A C 1
ATOM 931 O O . LYS A 1 120 ? 16.908 4.615 -0.239 1.00 88.06 120 LYS A O 1
ATOM 936 N N . ALA A 1 121 ? 16.133 6.144 -1.697 1.00 85.75 121 ALA A N 1
ATOM 937 C CA . ALA A 1 121 ? 15.806 7.157 -0.698 1.00 85.75 121 ALA A CA 1
ATOM 938 C C . ALA A 1 121 ? 14.402 6.953 -0.110 1.00 85.75 121 ALA A C 1
ATOM 940 O O . ALA A 1 121 ? 14.193 7.189 1.080 1.00 85.75 121 ALA A O 1
ATOM 941 N N . ILE A 1 122 ? 13.450 6.505 -0.932 1.00 83.75 122 ILE A N 1
ATOM 942 C CA . ILE A 1 122 ? 12.034 6.379 -0.568 1.00 83.75 122 ILE A CA 1
ATOM 943 C C . ILE A 1 122 ? 11.769 5.092 0.229 1.00 83.75 122 ILE A C 1
ATOM 945 O O . ILE A 1 122 ? 11.065 5.130 1.238 1.00 83.75 122 ILE A O 1
ATOM 949 N N . LYS A 1 123 ? 12.358 3.955 -0.168 1.00 89.06 123 LYS A N 1
ATOM 950 C CA . LYS A 1 123 ? 12.092 2.632 0.429 1.00 89.06 123 LYS A CA 1
ATOM 951 C C . LYS A 1 123 ? 12.305 2.595 1.954 1.00 89.06 123 LYS A C 1
ATOM 953 O O . LYS A 1 123 ? 11.404 2.112 2.639 1.00 89.06 123 LYS A O 1
ATOM 958 N N . PRO A 1 124 ? 13.402 3.133 2.532 1.00 89.69 124 PRO A N 1
ATOM 959 C CA . PRO A 1 124 ? 13.577 3.150 3.988 1.00 89.69 124 PRO A CA 1
ATOM 960 C C . PRO A 1 124 ? 12.499 3.959 4.722 1.00 89.69 124 PRO A C 1
ATOM 962 O O . PRO A 1 124 ? 12.031 3.537 5.776 1.00 89.69 124 PRO A O 1
ATOM 965 N N . GLN A 1 125 ? 12.065 5.085 4.146 1.00 87.00 125 GLN A N 1
ATOM 966 C CA . GLN A 1 125 ? 11.051 5.961 4.743 1.00 87.00 125 GLN A CA 1
ATOM 967 C C . GLN A 1 125 ? 9.683 5.276 4.786 1.00 87.00 125 GLN A C 1
ATOM 969 O O . GLN A 1 125 ? 8.984 5.345 5.796 1.00 87.00 125 GLN A O 1
ATOM 974 N N . LEU A 1 126 ? 9.318 4.561 3.715 1.00 87.06 126 LEU A N 1
ATOM 975 C CA . LEU A 1 126 ? 8.085 3.771 3.677 1.00 87.06 126 LEU A CA 1
ATOM 976 C C . LEU A 1 126 ? 8.063 2.723 4.797 1.00 87.06 126 LEU A C 1
ATOM 978 O O . LEU A 1 126 ? 7.068 2.602 5.510 1.00 87.06 126 LEU A O 1
ATOM 982 N N . LEU A 1 127 ? 9.173 2.002 4.987 1.00 90.31 127 LEU A N 1
ATOM 983 C CA . LEU A 1 127 ? 9.293 0.970 6.021 1.00 90.31 127 LEU A CA 1
ATOM 984 C C . LEU A 1 127 ? 9.218 1.549 7.442 1.00 90.31 127 LEU A C 1
ATOM 986 O O . LEU A 1 127 ? 8.608 0.945 8.325 1.00 90.31 127 LEU A O 1
ATOM 990 N N . GLU A 1 128 ? 9.796 2.727 7.672 1.00 89.62 128 GLU A N 1
ATOM 991 C CA . GLU A 1 128 ? 9.701 3.414 8.963 1.00 89.62 128 GLU A CA 1
ATOM 992 C C . GLU A 1 128 ? 8.255 3.812 9.294 1.00 89.62 128 GLU A C 1
ATOM 994 O O . GLU A 1 128 ? 7.782 3.573 10.408 1.00 89.62 128 GLU A O 1
ATOM 999 N N . GLN A 1 129 ? 7.520 4.343 8.312 1.00 86.00 129 GLN A N 1
ATOM 1000 C CA . GLN A 1 129 ? 6.107 4.701 8.472 1.00 86.00 129 GLN A CA 1
ATOM 1001 C C . GLN A 1 129 ? 5.230 3.483 8.778 1.00 86.00 129 GLN A C 1
ATOM 1003 O O . GLN A 1 129 ? 4.323 3.576 9.610 1.00 86.00 129 GLN A O 1
ATOM 1008 N N . VAL A 1 130 ? 5.519 2.332 8.158 1.00 90.38 130 VAL A N 1
ATOM 1009 C CA . VAL A 1 130 ? 4.851 1.063 8.494 1.00 90.38 130 VAL A CA 1
ATOM 1010 C C . VAL A 1 130 ? 5.060 0.743 9.975 1.00 90.38 130 VAL A C 1
ATOM 1012 O O . VAL A 1 130 ? 4.083 0.602 10.710 1.00 90.38 130 VAL A O 1
ATOM 1015 N N . LYS A 1 131 ? 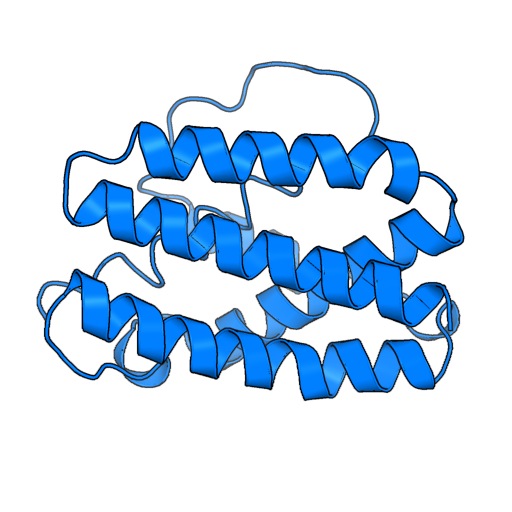6.316 0.725 10.442 1.00 91.88 131 LYS A N 1
ATOM 1016 C CA . LYS A 1 131 ? 6.649 0.398 11.838 1.00 91.88 131 LYS A CA 1
ATOM 1017 C C . LYS A 1 131 ? 5.972 1.343 12.836 1.00 91.88 131 LYS A C 1
ATOM 1019 O O . LYS A 1 131 ? 5.479 0.909 13.880 1.00 91.88 131 LYS A O 1
ATOM 1024 N N . LEU A 1 132 ? 5.933 2.639 12.534 1.00 89.00 132 LEU A N 1
ATOM 1025 C CA . LEU A 1 132 ? 5.279 3.633 13.384 1.00 89.00 132 LEU A CA 1
ATOM 1026 C C . LEU A 1 132 ? 3.772 3.363 13.524 1.00 89.00 132 LEU A C 1
ATOM 1028 O O . LEU A 1 132 ? 3.226 3.414 14.627 1.00 89.00 132 LEU A O 1
ATOM 1032 N N . ARG A 1 133 ? 3.091 3.045 12.420 1.00 86.56 133 ARG A N 1
ATOM 1033 C CA . ARG A 1 133 ? 1.652 2.733 12.427 1.00 86.56 133 ARG A CA 1
ATOM 1034 C C . ARG A 1 133 ? 1.346 1.433 13.160 1.00 86.56 133 ARG A C 1
ATOM 1036 O O . ARG A 1 133 ? 0.401 1.392 13.938 1.00 86.56 133 ARG A O 1
ATOM 1043 N N . GLU A 1 134 ? 2.167 0.404 12.974 1.00 89.88 134 GLU A N 1
ATOM 1044 C CA . GLU A 1 134 ? 2.016 -0.865 13.695 1.00 89.88 134 GLU A CA 1
ATOM 1045 C C . GLU A 1 134 ? 2.198 -0.688 15.209 1.00 89.88 134 GLU A C 1
ATOM 1047 O O . GLU A 1 134 ? 1.383 -1.167 15.992 1.00 89.88 134 GLU A O 1
ATOM 1052 N N . THR A 1 135 ? 3.232 0.043 15.637 1.00 92.25 135 THR A N 1
ATOM 1053 C CA . THR A 1 135 ? 3.527 0.251 17.071 1.00 92.25 135 THR A CA 1
ATOM 1054 C C . THR A 1 135 ? 2.535 1.172 17.777 1.00 92.25 135 THR A C 1
ATOM 1056 O O . THR A 1 135 ? 2.340 1.057 18.987 1.00 92.25 135 THR A O 1
ATOM 1059 N N . SER A 1 136 ? 1.902 2.086 17.042 1.00 87.88 136 SER A N 1
ATOM 1060 C CA . SER A 1 136 ? 0.904 3.013 17.584 1.00 87.88 136 SER A CA 1
ATOM 1061 C C . SER A 1 136 ? -0.519 2.449 17.600 1.00 87.88 136 SER A C 1
ATOM 1063 O O . SER A 1 136 ? -1.386 3.044 18.244 1.00 87.88 136 SER A O 1
ATOM 1065 N N . ALA A 1 137 ? -0.765 1.307 16.951 1.00 88.50 137 ALA A N 1
ATOM 1066 C CA . ALA A 1 137 ? -2.085 0.698 16.863 1.00 88.50 137 ALA A CA 1
ATOM 1067 C C . ALA A 1 137 ? -2.545 0.123 18.213 1.00 88.50 137 ALA A C 1
ATOM 1069 O O . ALA A 1 137 ? -1.914 -0.775 18.770 1.00 88.50 137 ALA A O 1
ATOM 1070 N N . LYS A 1 138 ? -3.672 0.620 18.741 1.00 89.12 138 LYS A N 1
ATOM 1071 C CA . LYS A 1 138 ? -4.200 0.209 20.058 1.00 89.12 138 LYS A CA 1
ATOM 1072 C C . LYS A 1 138 ? -5.561 -0.460 19.973 1.00 89.12 138 LYS A C 1
ATOM 1074 O O . LYS A 1 138 ? -5.888 -1.300 20.806 1.00 89.12 138 LYS A O 1
ATOM 1079 N N . THR A 1 139 ? -6.363 -0.079 18.989 1.00 86.06 139 TH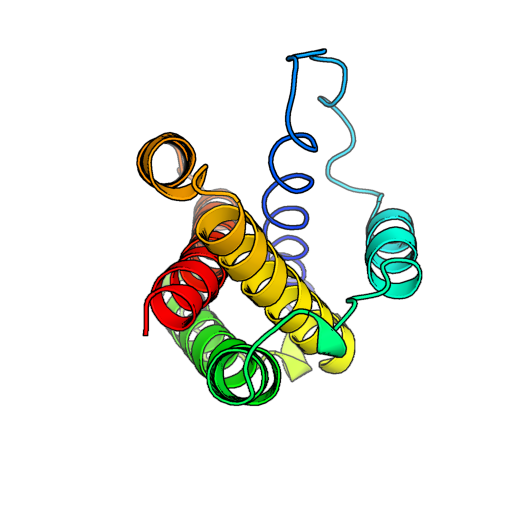R A N 1
ATOM 1080 C CA . THR A 1 139 ? -7.698 -0.629 18.766 1.00 86.06 139 THR A CA 1
ATOM 1081 C C . THR A 1 139 ? -7.705 -1.577 17.572 1.00 86.06 139 THR A C 1
ATOM 1083 O O . THR A 1 139 ? -6.856 -1.489 16.688 1.00 86.06 139 THR A O 1
ATOM 1086 N N . THR A 1 140 ? -8.716 -2.445 17.488 1.00 82.31 140 THR A N 1
ATOM 1087 C CA . THR A 1 140 ? -8.947 -3.292 16.303 1.00 82.31 140 THR A CA 1
ATOM 1088 C C . THR A 1 140 ? -9.061 -2.463 15.016 1.00 82.31 140 THR A C 1
ATOM 1090 O O . THR A 1 140 ? -8.648 -2.912 13.949 1.00 82.31 140 THR A O 1
ATOM 1093 N N . ASN A 1 141 ? -9.568 -1.229 15.114 1.00 77.94 141 ASN A N 1
ATOM 1094 C CA . ASN A 1 141 ? -9.639 -0.304 13.986 1.00 77.94 141 ASN A CA 1
ATOM 1095 C C . ASN A 1 141 ? -8.258 0.223 13.574 1.00 77.94 141 ASN A C 1
ATOM 1097 O O . ASN A 1 141 ? -7.963 0.249 12.380 1.00 77.94 141 ASN A O 1
ATOM 1101 N N . ASP A 1 142 ? -7.400 0.578 14.534 1.00 81.12 142 ASP A N 1
ATOM 1102 C CA . ASP A 1 142 ? -6.027 1.022 14.248 1.00 81.12 142 ASP A CA 1
ATOM 1103 C C . ASP A 1 142 ? -5.196 -0.112 13.643 1.00 81.12 142 ASP A C 1
ATOM 1105 O O . ASP A 1 142 ? -4.440 0.096 12.699 1.00 81.12 142 ASP A O 1
ATOM 1109 N N . GLN A 1 143 ? -5.374 -1.330 14.156 1.00 86.56 143 GLN A N 1
ATOM 1110 C CA . GLN A 1 143 ? -4.682 -2.522 13.669 1.00 86.56 143 GLN A CA 1
ATOM 1111 C C . GLN A 1 143 ? -5.051 -2.825 12.217 1.00 86.56 143 GLN A C 1
ATOM 1113 O O . GLN A 1 143 ? -4.171 -3.042 11.386 1.00 86.56 143 GLN A O 1
ATOM 1118 N N . ALA A 1 144 ? -6.342 -2.787 11.881 1.00 81.94 144 ALA A N 1
ATOM 1119 C CA . ALA A 1 144 ? -6.767 -2.993 10.502 1.00 81.94 144 ALA A CA 1
ATOM 1120 C C . ALA A 1 144 ? -6.316 -1.847 9.578 1.00 81.94 144 ALA A C 1
ATOM 1122 O O . ALA A 1 144 ? -5.980 -2.099 8.424 1.00 81.94 144 ALA A O 1
ATOM 1123 N N . ASN A 1 145 ? -6.246 -0.606 10.078 1.00 81.00 145 ASN A N 1
ATOM 1124 C CA . ASN A 1 145 ? -5.706 0.528 9.325 1.00 81.00 145 ASN A CA 1
ATOM 1125 C C . ASN A 1 145 ? -4.201 0.364 9.030 1.00 81.00 145 ASN A C 1
ATOM 1127 O O . ASN A 1 145 ? -3.781 0.515 7.880 1.00 81.00 145 ASN A O 1
ATOM 1131 N N . ALA A 1 146 ? -3.395 0.018 10.037 1.00 85.25 146 ALA A N 1
ATOM 1132 C CA . ALA A 1 146 ? -1.962 -0.228 9.881 1.00 85.25 146 ALA A CA 1
ATOM 1133 C C . ALA A 1 146 ? -1.692 -1.381 8.900 1.00 85.25 146 ALA A C 1
ATOM 1135 O O . ALA A 1 146 ? -0.848 -1.256 8.011 1.00 85.25 146 ALA A O 1
ATOM 1136 N N . ALA A 1 147 ? -2.476 -2.457 8.993 1.00 88.75 147 ALA A N 1
ATOM 1137 C CA . ALA A 1 147 ? -2.420 -3.571 8.054 1.00 88.75 147 ALA A CA 1
ATOM 1138 C C . ALA A 1 147 ? -2.720 -3.137 6.609 1.00 88.75 147 ALA A C 1
ATOM 1140 O O . ALA A 1 147 ? -1.974 -3.487 5.694 1.00 88.75 147 ALA A O 1
ATOM 1141 N N . GLY A 1 148 ? -3.765 -2.331 6.394 1.00 86.25 148 GLY A N 1
ATOM 1142 C CA . GLY A 1 148 ? -4.088 -1.791 5.072 1.00 86.25 148 GLY A CA 1
ATOM 1143 C C . GLY A 1 148 ? -2.970 -0.926 4.475 1.00 86.25 148 GLY A C 1
ATOM 1144 O O . GLY A 1 148 ? -2.662 -1.058 3.291 1.00 86.25 148 GLY A O 1
ATOM 1145 N N . PHE A 1 149 ? -2.314 -0.089 5.289 1.00 87.25 149 PHE A N 1
ATOM 1146 C CA . PHE A 1 149 ? -1.172 0.733 4.860 1.00 87.25 149 PHE A CA 1
ATOM 1147 C C . PHE A 1 149 ? 0.030 -0.126 4.446 1.00 87.25 149 PHE A C 1
ATOM 1149 O O . PHE A 1 149 ? 0.620 0.088 3.386 1.00 87.25 149 PHE A O 1
ATOM 1156 N N . LYS A 1 150 ? 0.366 -1.132 5.258 1.00 92.62 150 LYS A N 1
ATOM 1157 C CA . LYS A 1 150 ? 1.472 -2.051 4.982 1.00 92.62 150 LYS A CA 1
ATOM 1158 C C . LYS A 1 150 ? 1.284 -2.793 3.658 1.00 92.62 150 LYS A C 1
ATOM 1160 O O . LYS A 1 150 ? 2.205 -2.826 2.850 1.00 92.62 150 LYS A O 1
ATOM 1165 N N . ILE A 1 151 ? 0.089 -3.327 3.406 1.00 91.81 151 ILE A N 1
ATOM 1166 C CA . ILE A 1 151 ? -0.215 -4.059 2.164 1.00 91.81 151 ILE A CA 1
ATOM 1167 C C . ILE A 1 151 ? 0.027 -3.180 0.925 1.00 91.81 151 ILE A C 1
ATOM 1169 O O . ILE A 1 151 ? 0.584 -3.642 -0.074 1.00 91.81 151 ILE A O 1
ATOM 1173 N N . ALA A 1 152 ? -0.340 -1.899 0.985 1.00 88.38 152 ALA A N 1
ATOM 1174 C CA . ALA A 1 152 ? -0.078 -0.959 -0.101 1.00 88.38 152 ALA A CA 1
ATOM 1175 C C . ALA A 1 152 ? 1.427 -0.653 -0.280 1.00 88.38 152 ALA A C 1
ATOM 1177 O O . ALA A 1 152 ? 1.906 -0.643 -1.414 1.00 88.38 152 ALA A O 1
ATOM 1178 N N . VAL A 1 153 ? 2.194 -0.467 0.804 1.00 91.00 153 VAL A N 1
ATOM 1179 C CA . VAL A 1 153 ? 3.660 -0.262 0.749 1.00 91.00 153 VAL A CA 1
ATOM 1180 C C . VAL A 1 153 ? 4.385 -1.481 0.180 1.00 91.00 153 VAL A C 1
ATOM 1182 O O . VAL A 1 153 ? 5.230 -1.336 -0.704 1.00 91.00 153 VAL A O 1
ATOM 1185 N N . ASP A 1 154 ? 4.022 -2.682 0.625 1.00 94.69 154 ASP A N 1
ATOM 1186 C CA . ASP A 1 154 ? 4.585 -3.929 0.100 1.00 94.69 154 ASP A CA 1
ATOM 1187 C C . ASP A 1 154 ? 4.321 -4.042 -1.412 1.00 94.69 154 ASP A C 1
ATOM 1189 O O . ASP A 1 154 ? 5.182 -4.477 -2.179 1.00 94.69 154 ASP A O 1
ATOM 1193 N N . THR A 1 155 ? 3.166 -3.547 -1.867 1.00 93.56 155 THR A N 1
ATOM 1194 C CA . THR A 1 155 ? 2.818 -3.480 -3.291 1.00 93.56 155 THR A CA 1
ATOM 1195 C C . THR A 1 155 ? 3.692 -2.505 -4.082 1.00 93.56 155 THR A C 1
ATOM 1197 O O . THR A 1 155 ? 4.114 -2.838 -5.189 1.00 93.56 155 THR A O 1
ATOM 1200 N N . MET A 1 156 ? 4.035 -1.342 -3.521 1.00 91.38 156 MET A N 1
ATOM 1201 C CA . MET A 1 156 ? 5.004 -0.424 -4.139 1.00 91.38 156 MET A CA 1
ATOM 1202 C C . MET A 1 156 ? 6.394 -1.064 -4.240 1.00 91.38 156 MET A C 1
ATOM 1204 O O . MET A 1 156 ? 7.052 -0.972 -5.275 1.00 91.38 156 MET A O 1
ATOM 1208 N N . ILE A 1 157 ? 6.837 -1.761 -3.193 1.00 94.12 157 ILE A N 1
ATOM 1209 C CA . ILE A 1 157 ? 8.145 -2.428 -3.182 1.00 94.12 157 ILE A CA 1
ATOM 1210 C C . ILE A 1 157 ? 8.218 -3.527 -4.249 1.00 94.12 157 ILE A C 1
ATOM 1212 O O . ILE A 1 157 ? 9.242 -3.640 -4.920 1.00 94.12 157 ILE A O 1
ATOM 1216 N N . MET A 1 158 ? 7.132 -4.275 -4.484 1.00 95.38 158 MET A N 1
ATOM 1217 C CA . MET A 1 158 ? 7.083 -5.249 -5.583 1.00 95.38 158 MET A CA 1
ATOM 1218 C C . MET A 1 158 ? 7.372 -4.605 -6.945 1.00 95.38 158 MET A C 1
ATOM 1220 O O . MET A 1 158 ? 8.114 -5.175 -7.742 1.00 95.38 158 MET A O 1
ATOM 1224 N N . GLY A 1 159 ? 6.830 -3.412 -7.201 1.00 93.19 159 GLY A N 1
ATOM 1225 C CA . GLY A 1 159 ? 7.111 -2.665 -8.425 1.00 93.19 159 GLY A CA 1
ATOM 1226 C C . GLY A 1 159 ? 8.564 -2.202 -8.532 1.00 93.19 159 GLY A C 1
ATOM 1227 O O . GLY A 1 159 ? 9.172 -2.357 -9.589 1.00 93.19 159 GLY A O 1
ATOM 1228 N N . MET A 1 160 ? 9.139 -1.684 -7.438 1.00 93.69 160 MET A N 1
ATOM 1229 C CA . MET A 1 160 ? 10.560 -1.298 -7.392 1.00 93.69 160 MET A CA 1
ATOM 1230 C C . MET A 1 160 ? 11.464 -2.488 -7.732 1.00 93.69 160 MET A C 1
ATOM 1232 O O . MET A 1 160 ? 12.351 -2.390 -8.574 1.00 93.69 160 MET A O 1
ATOM 1236 N N . ASP A 1 161 ? 11.214 -3.628 -7.089 1.00 95.50 161 ASP A N 1
ATOM 1237 C CA . ASP A 1 161 ? 12.027 -4.828 -7.254 1.00 95.50 161 ASP A CA 1
ATOM 1238 C C . ASP A 1 161 ? 11.860 -5.441 -8.658 1.00 95.50 161 ASP A C 1
ATOM 1240 O O . ASP A 1 161 ? 12.808 -6.026 -9.181 1.00 95.50 161 ASP A O 1
ATOM 1244 N N . ALA A 1 162 ? 10.686 -5.298 -9.284 1.00 95.12 162 ALA A N 1
ATOM 1245 C CA . ALA A 1 162 ? 10.452 -5.720 -10.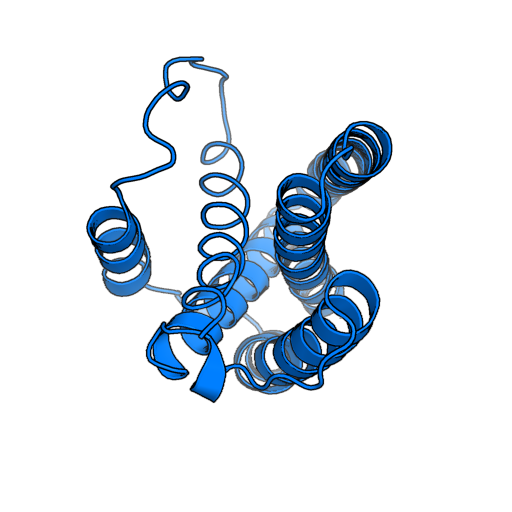666 1.00 95.12 162 ALA A CA 1
ATOM 1246 C C . ALA A 1 162 ? 11.188 -4.837 -11.683 1.00 95.12 162 ALA A C 1
ATOM 1248 O O . ALA A 1 162 ? 11.685 -5.349 -12.676 1.00 95.12 162 ALA A O 1
ATOM 1249 N N . ALA A 1 163 ? 11.292 -3.529 -11.439 1.00 90.50 163 ALA A N 1
ATOM 1250 C CA . ALA A 1 163 ? 11.989 -2.605 -12.336 1.00 90.50 163 ALA A CA 1
ATOM 1251 C C . ALA A 1 163 ? 13.523 -2.749 -12.310 1.00 90.50 163 ALA A C 1
ATOM 1253 O O . ALA A 1 163 ? 14.197 -2.275 -13.220 1.00 90.50 163 ALA A O 1
ATOM 1254 N N . HIS A 1 164 ? 14.082 -3.398 -11.286 1.00 90.81 164 HIS A N 1
ATOM 1255 C CA . HIS A 1 164 ? 15.513 -3.714 -11.206 1.00 90.81 164 HIS A CA 1
ATOM 1256 C C . HIS A 1 164 ? 15.912 -5.030 -11.890 1.00 90.81 164 HIS A C 1
ATOM 1258 O O . HIS A 1 164 ? 17.101 -5.354 -11.907 1.00 90.81 164 HIS A O 1
ATOM 1264 N N . LYS A 1 165 ? 14.943 -5.808 -12.380 1.00 82.25 165 LYS A N 1
ATOM 1265 C CA . LYS A 1 165 ? 15.159 -7.097 -13.045 1.00 82.25 165 LYS A CA 1
ATOM 1266 C C . LYS A 1 165 ? 15.004 -6.961 -14.550 1.00 82.25 165 LYS A C 1
ATOM 1268 O O . LYS A 1 165 ? 15.825 -7.593 -15.246 1.00 82.25 165 LYS A O 1
#

Foldseek 3Di:
DVPLVCQLVPLLLLLLPPLQPDDDDDDPPPDPDSPPCPVVSLVVLVPDDQPCVVADPLLVCCLLPVQLVVLQVLLQVQCCVLVVDRDGPVSNHPPSVSSSSSLSVLLSQLLVCLVVVNNVVVLVVLVVVLVVQCVPQDDSSSSSSSSSSVSSSVSSPSNNVSNVD